Protein AF-X0ZZU9-F1 (afdb_monomer_lite)

Foldseek 3Di:
DDPPPPDPVVADDADDVPDDGPDALQVVLVVCPVPPLPSLLSLLVLVVVLLVLLVCVVVVNDPDDRGNNDDPCCSNVVDPDDCLQPDDPPDDDAPDPSLSSVQSSLVVQCVSCVVSVPVVSLVVSQDVLQVQLVVLVVVCVVVVHDSVSPRRPNVSHDD

Secondary structure (DSSP, 8-state):
-------GGGSPPP-STTSPPSS-HHHHHHHTTT-HHHHHHHHHHHHHHHHHHHHHHHTTS-S----SSS-HHHHTTSSPPPGGGT--TTSPPPSSHHHHHHHHHHHHHHHHHHHTT-HHHHHHHHHHHHHHHHHHHHHHHHTT--GGGS-S-GGG---

Sequence (159 aa):
MGQNHYLITSLPALGELGSDPPMTGAEFLGHLADSPGAAKPVETLLLADDLLQRDAVLAGEMDQASPAVLTAAQLADEEPLPGYLVDDERVQPRRVAGDAVWAAYFRRAAEVADSRRCRFLSDWVGFEVALRNALAEHRAKALELEAHEYLVEPELSAD

Structure (mmCIF, N/CA/C/O backbone):
data_AF-X0ZZU9-F1
#
_entry.id   AF-X0ZZU9-F1
#
loop_
_atom_site.group_PDB
_atom_site.id
_atom_site.type_symbol
_atom_site.label_atom_id
_atom_site.label_alt_id
_atom_site.label_comp_id
_atom_site.label_asym_id
_atom_site.label_entity_id
_atom_site.label_seq_id
_atom_site.pdbx_PDB_ins_code
_atom_site.Cartn_x
_atom_site.Cartn_y
_atom_site.Cartn_z
_atom_site.occupancy
_atom_site.B_iso_or_equiv
_atom_site.auth_seq_id
_atom_site.auth_comp_id
_atom_site.auth_asym_id
_atom_site.auth_atom_id
_atom_site.pdbx_PDB_model_num
ATOM 1 N N . MET A 1 1 ? 5.602 -19.933 -25.300 1.00 38.06 1 MET A N 1
ATOM 2 C CA . MET A 1 1 ? 6.361 -20.455 -24.145 1.00 38.06 1 MET A CA 1
ATOM 3 C C . MET A 1 1 ? 7.588 -19.575 -23.974 1.00 38.06 1 MET A C 1
ATOM 5 O O . MET A 1 1 ? 8.528 -19.735 -24.736 1.00 38.06 1 MET A O 1
ATOM 9 N N . GLY A 1 2 ? 7.538 -18.594 -23.072 1.00 41.06 2 GLY A N 1
ATOM 10 C CA . GLY A 1 2 ? 8.698 -17.788 -22.682 1.00 41.06 2 GLY A CA 1
ATOM 11 C C . GLY A 1 2 ? 9.049 -18.157 -21.248 1.00 41.06 2 GLY A C 1
ATOM 12 O O . GLY A 1 2 ? 8.207 -18.026 -20.364 1.00 41.06 2 GLY A O 1
ATOM 13 N N . GLN A 1 3 ? 10.224 -18.742 -21.048 1.00 46.41 3 GLN A N 1
ATOM 14 C CA . GLN A 1 3 ? 10.716 -19.146 -19.738 1.00 46.41 3 GLN A CA 1
ATOM 15 C C . GLN A 1 3 ? 11.287 -17.916 -19.023 1.00 46.41 3 GLN A C 1
ATOM 17 O O . GLN A 1 3 ? 12.452 -17.576 -19.214 1.00 46.41 3 GLN A O 1
ATOM 22 N N . ASN A 1 4 ? 10.473 -17.248 -18.207 1.00 48.22 4 ASN A N 1
ATOM 23 C CA . ASN A 1 4 ? 10.931 -16.145 -17.360 1.00 48.22 4 ASN A CA 1
ATOM 24 C C . ASN A 1 4 ? 11.646 -16.713 -16.128 1.00 48.22 4 ASN A C 1
ATOM 26 O O . ASN A 1 4 ? 11.095 -16.752 -15.030 1.00 48.22 4 ASN A O 1
ATOM 30 N N . HIS A 1 5 ? 12.867 -17.209 -16.320 1.00 47.19 5 HIS A N 1
ATOM 31 C CA . HIS A 1 5 ? 13.750 -17.582 -15.222 1.00 47.19 5 HIS A CA 1
ATOM 32 C C . HIS A 1 5 ? 14.482 -16.330 -14.722 1.00 47.19 5 HIS A C 1
ATOM 34 O O . HIS A 1 5 ? 15.645 -16.119 -15.059 1.00 47.19 5 HIS A O 1
ATOM 40 N N . TYR A 1 6 ? 13.826 -15.502 -13.903 1.00 52.97 6 TYR A N 1
ATOM 41 C CA . TYR A 1 6 ? 14.576 -14.623 -13.002 1.00 52.97 6 TYR A CA 1
ATOM 42 C C . TYR A 1 6 ? 15.142 -15.524 -11.912 1.00 52.97 6 TYR A C 1
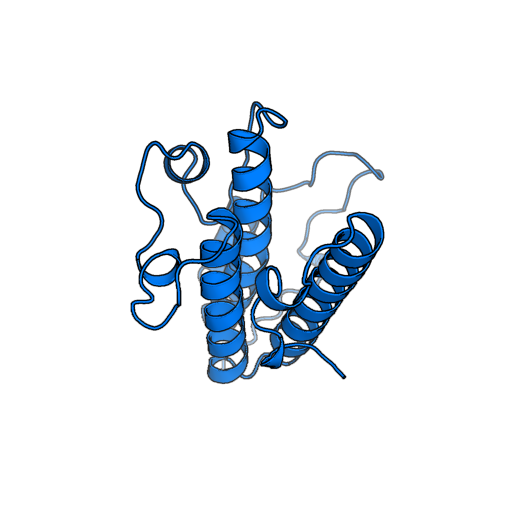ATOM 44 O O . TYR A 1 6 ? 14.490 -15.824 -10.912 1.00 52.97 6 TYR A O 1
ATOM 52 N N . LEU A 1 7 ? 16.325 -16.075 -12.168 1.00 53.25 7 LEU A N 1
ATOM 53 C CA . LEU A 1 7 ? 17.069 -16.772 -11.134 1.00 53.25 7 LEU A CA 1
ATOM 54 C C . LEU A 1 7 ? 17.326 -15.755 -10.020 1.00 53.25 7 LEU A C 1
ATOM 56 O O . LEU A 1 7 ? 17.783 -14.654 -10.291 1.00 53.25 7 LEU A O 1
ATOM 60 N N . ILE A 1 8 ? 17.096 -16.121 -8.761 1.00 52.12 8 ILE A N 1
ATOM 61 C CA . ILE A 1 8 ? 17.497 -15.304 -7.598 1.00 52.12 8 ILE A CA 1
ATOM 62 C C . ILE A 1 8 ? 18.969 -14.839 -7.699 1.00 52.12 8 ILE A C 1
ATOM 64 O O . ILE A 1 8 ? 19.338 -13.811 -7.148 1.00 52.12 8 ILE A O 1
ATOM 68 N N . THR A 1 9 ? 19.798 -15.548 -8.475 1.00 54.75 9 THR A N 1
ATOM 69 C CA . THR A 1 9 ? 21.195 -15.211 -8.776 1.00 54.75 9 THR A CA 1
ATOM 70 C C . THR A 1 9 ? 21.399 -14.047 -9.756 1.00 54.75 9 THR A C 1
ATOM 72 O O . THR A 1 9 ? 22.542 -13.656 -9.963 1.00 54.75 9 THR A O 1
ATOM 75 N N . SER A 1 10 ? 20.355 -13.524 -10.409 1.00 62.38 10 SER A N 1
ATOM 76 C CA . SER A 1 10 ? 20.436 -12.305 -11.232 1.00 62.38 10 SER A CA 1
ATOM 77 C C . SER A 1 10 ? 20.142 -11.030 -10.440 1.00 62.38 10 SER A C 1
ATOM 79 O O . SER A 1 10 ? 20.244 -9.939 -10.997 1.00 62.38 10 SER A O 1
ATOM 81 N N . LEU A 1 11 ? 19.770 -11.152 -9.162 1.00 69.56 11 LEU A N 1
ATOM 82 C CA . LEU A 1 11 ? 19.669 -10.006 -8.267 1.00 69.56 11 LEU A CA 1
ATOM 83 C C . LEU A 1 11 ? 21.065 -9.642 -7.745 1.00 69.56 11 LEU A C 1
ATOM 85 O O . LEU A 1 11 ? 21.867 -10.542 -7.474 1.00 69.56 11 LEU A O 1
ATOM 89 N N . PRO A 1 12 ? 21.381 -8.343 -7.612 1.00 74.44 12 PRO A N 1
ATOM 90 C CA . PRO A 1 12 ? 22.617 -7.925 -6.970 1.00 74.44 12 PRO A CA 1
ATOM 91 C C . PRO A 1 12 ? 22.677 -8.454 -5.536 1.00 74.44 12 PRO A C 1
ATOM 93 O O . PRO A 1 12 ? 21.651 -8.685 -4.892 1.00 74.44 12 PRO A O 1
ATOM 96 N N . ALA A 1 13 ? 23.897 -8.651 -5.039 1.00 78.50 13 ALA A N 1
ATOM 97 C CA . ALA A 1 13 ? 24.100 -9.060 -3.660 1.00 78.50 13 ALA A CA 1
ATOM 98 C C . ALA A 1 13 ? 23.468 -8.032 -2.713 1.00 78.50 13 ALA A C 1
ATOM 100 O O . ALA A 1 13 ? 23.671 -6.827 -2.874 1.00 78.50 13 ALA A O 1
ATOM 101 N N . LEU A 1 14 ? 22.716 -8.521 -1.727 1.00 76.00 14 LEU A N 1
ATOM 102 C CA . LEU A 1 14 ? 22.276 -7.691 -0.614 1.00 76.00 14 LEU A CA 1
ATOM 103 C C . LEU A 1 14 ? 23.524 -7.254 0.162 1.00 76.00 14 LEU A C 1
ATOM 105 O O . LEU A 1 14 ? 24.408 -8.075 0.421 1.00 76.00 14 LEU A O 1
ATOM 109 N N . GLY A 1 15 ? 23.610 -5.960 0.472 1.00 78.81 15 GLY A N 1
ATOM 110 C CA . GLY A 1 15 ? 24.668 -5.413 1.314 1.00 78.81 15 GLY A CA 1
ATOM 111 C C . GLY A 1 15 ? 24.549 -5.885 2.766 1.00 78.81 15 GLY A C 1
ATOM 112 O O . GLY A 1 15 ? 23.896 -6.881 3.084 1.00 78.81 15 GLY A O 1
ATOM 113 N N . GLU A 1 16 ? 25.185 -5.160 3.680 1.00 86.62 16 GLU A N 1
ATOM 114 C CA . GLU A 1 16 ? 25.039 -5.420 5.113 1.00 86.62 16 GLU A CA 1
ATOM 115 C C . GLU A 1 16 ? 23.632 -5.045 5.609 1.00 86.62 16 GLU A C 1
ATOM 117 O O . GLU A 1 16 ? 22.928 -4.233 5.003 1.00 86.62 16 GLU A O 1
ATOM 122 N N . LEU A 1 17 ? 23.203 -5.630 6.729 1.00 81.25 17 LEU A N 1
ATOM 123 C CA . LEU A 1 17 ? 21.923 -5.279 7.341 1.00 81.25 17 LEU A CA 1
ATOM 124 C C . LEU A 1 17 ? 21.899 -3.778 7.678 1.00 81.25 17 LEU A C 1
ATOM 126 O O . LEU A 1 17 ? 22.772 -3.293 8.393 1.00 81.25 17 LEU A O 1
ATOM 130 N N . GLY A 1 18 ? 20.888 -3.063 7.183 1.00 81.19 18 GLY A N 1
ATOM 131 C CA . GLY A 1 18 ? 20.752 -1.615 7.367 1.00 81.19 18 GLY A CA 1
ATOM 132 C C . GLY A 1 18 ? 21.497 -0.763 6.336 1.00 81.19 18 GLY A C 1
ATOM 133 O O . GLY A 1 18 ? 21.441 0.458 6.434 1.00 81.19 18 GLY A O 1
ATOM 134 N N . SER A 1 19 ? 22.177 -1.375 5.361 1.00 84.62 19 SER A N 1
ATOM 135 C CA . SER A 1 19 ? 22.656 -0.655 4.176 1.00 84.62 19 SER A CA 1
ATOM 136 C C . SER A 1 19 ? 21.521 -0.385 3.189 1.00 84.62 19 SER A C 1
ATOM 138 O O . SER A 1 19 ? 20.509 -1.093 3.188 1.00 84.62 19 SER A O 1
ATOM 140 N N . ASP A 1 20 ? 21.708 0.630 2.345 1.00 82.62 20 ASP A N 1
ATOM 141 C CA . ASP A 1 20 ? 20.762 0.932 1.276 1.00 82.62 20 ASP A CA 1
ATOM 142 C C . ASP A 1 20 ? 20.610 -0.273 0.337 1.00 82.62 20 ASP A C 1
ATOM 144 O O . ASP A 1 20 ? 21.597 -0.958 0.026 1.00 82.62 20 ASP A O 1
ATOM 148 N N . PRO A 1 21 ? 19.385 -0.551 -0.141 1.00 83.94 21 PRO A N 1
ATOM 149 C CA . PRO A 1 21 ? 19.186 -1.608 -1.109 1.00 83.94 21 PRO A CA 1
ATOM 150 C C . PRO A 1 21 ? 19.999 -1.307 -2.380 1.00 83.94 21 PRO A C 1
ATOM 152 O O . PRO A 1 21 ? 20.088 -0.157 -2.813 1.00 83.94 21 PRO A O 1
ATOM 155 N N . PRO A 1 22 ? 20.574 -2.336 -3.027 1.00 86.06 22 PRO A N 1
ATOM 156 C CA . PRO A 1 22 ? 21.433 -2.161 -4.202 1.00 86.06 22 PRO A CA 1
ATOM 157 C C . PRO A 1 22 ? 20.695 -1.623 -5.440 1.00 86.06 22 PRO A C 1
ATOM 159 O O . PRO A 1 22 ? 21.335 -1.307 -6.440 1.00 86.06 22 PRO A O 1
ATOM 162 N N . MET A 1 23 ? 19.362 -1.577 -5.396 1.00 88.69 23 MET A N 1
ATOM 163 C CA . MET A 1 23 ? 18.502 -0.933 -6.382 1.00 88.69 23 MET A CA 1
ATOM 164 C C . MET A 1 23 ? 17.238 -0.409 -5.701 1.00 88.69 23 MET A C 1
ATOM 166 O O . MET A 1 23 ? 16.779 -0.967 -4.702 1.00 88.69 23 MET A O 1
ATOM 170 N N . THR A 1 24 ? 16.657 0.631 -6.278 1.00 90.62 24 THR A N 1
ATOM 171 C CA . THR A 1 24 ? 15.354 1.177 -5.891 1.00 90.62 24 THR A CA 1
ATOM 172 C C . THR A 1 24 ? 14.205 0.271 -6.347 1.00 90.62 24 THR A C 1
ATOM 174 O O . THR A 1 24 ? 14.352 -0.553 -7.256 1.00 90.62 24 THR A O 1
ATOM 177 N N . GLY A 1 25 ? 13.019 0.451 -5.758 1.00 91.06 25 GLY A N 1
ATOM 178 C CA . GLY A 1 25 ? 11.812 -0.255 -6.202 1.00 91.06 25 GLY A CA 1
ATOM 179 C C . GLY A 1 25 ? 11.444 0.056 -7.660 1.00 91.06 25 GLY A C 1
ATOM 180 O O . GLY A 1 25 ? 11.060 -0.848 -8.404 1.00 91.06 25 GLY A O 1
ATOM 181 N N . ALA A 1 26 ? 11.643 1.303 -8.104 1.00 92.06 26 ALA A N 1
ATOM 182 C CA . ALA A 1 26 ? 11.420 1.713 -9.491 1.00 92.06 26 ALA A CA 1
ATOM 183 C C . ALA A 1 26 ? 12.374 1.004 -10.474 1.00 92.06 26 ALA A C 1
ATOM 185 O O . ALA A 1 26 ? 11.941 0.507 -11.516 1.00 92.06 26 ALA A O 1
ATOM 186 N N . GLU A 1 27 ? 13.663 0.896 -10.134 1.00 91.00 27 GLU A N 1
ATOM 187 C CA . GLU A 1 27 ? 14.639 0.141 -10.936 1.00 91.00 27 GLU A CA 1
ATOM 188 C C . GLU A 1 27 ? 14.285 -1.349 -10.995 1.00 91.00 27 GLU A C 1
ATOM 190 O O . GLU A 1 27 ? 14.335 -1.959 -12.068 1.00 91.00 27 GLU A O 1
ATOM 195 N N . PHE A 1 28 ? 13.849 -1.924 -9.870 1.00 89.62 28 PHE A N 1
ATOM 196 C CA . PHE A 1 28 ? 13.396 -3.311 -9.823 1.00 89.62 28 PHE A CA 1
ATOM 197 C C . PHE A 1 28 ? 12.182 -3.556 -10.731 1.00 89.62 28 PHE A C 1
ATOM 199 O O . PHE A 1 28 ? 12.162 -4.535 -11.481 1.00 89.62 28 PHE A O 1
ATOM 206 N N . LEU A 1 29 ? 11.197 -2.652 -10.740 1.00 90.25 29 LEU A N 1
ATOM 207 C CA . LEU A 1 29 ? 10.068 -2.720 -11.676 1.00 90.25 29 LEU A CA 1
ATOM 208 C C . LEU A 1 29 ? 10.520 -2.607 -13.133 1.00 90.25 29 LEU A C 1
ATOM 210 O O . LEU A 1 29 ? 10.007 -3.334 -13.987 1.00 90.25 29 LEU A O 1
ATOM 214 N N . GLY A 1 30 ? 11.515 -1.763 -13.416 1.00 89.19 30 GLY A N 1
ATOM 215 C CA . GLY A 1 30 ? 12.125 -1.650 -14.741 1.00 89.19 30 GLY A CA 1
ATOM 216 C C . GLY A 1 30 ? 12.658 -2.987 -15.266 1.00 89.19 30 GLY A C 1
ATOM 217 O O . GLY A 1 30 ? 12.488 -3.303 -16.444 1.00 89.19 30 GLY A O 1
ATOM 218 N N . HIS A 1 31 ? 13.214 -3.833 -14.395 1.00 87.50 31 HIS A N 1
ATOM 219 C CA . HIS A 1 31 ? 13.684 -5.170 -14.776 1.00 87.50 31 HIS A CA 1
ATOM 220 C C . HIS A 1 31 ? 12.553 -6.142 -15.140 1.00 87.50 31 HIS A C 1
ATOM 222 O O . HIS A 1 31 ? 12.812 -7.158 -15.789 1.00 87.50 31 HIS A O 1
ATOM 228 N N . LEU A 1 32 ? 11.309 -5.853 -14.747 1.00 87.31 32 LEU A N 1
ATOM 229 C CA . LEU A 1 32 ? 10.128 -6.675 -15.022 1.00 87.31 32 LEU A CA 1
ATOM 230 C C . LEU A 1 32 ? 9.347 -6.219 -16.262 1.00 87.31 32 LEU A C 1
ATOM 232 O O . LEU A 1 32 ? 8.307 -6.812 -16.558 1.00 87.31 32 LEU A O 1
ATOM 236 N N . ALA A 1 33 ? 9.838 -5.216 -17.001 1.00 82.69 33 ALA A N 1
ATOM 237 C CA . ALA A 1 33 ? 9.152 -4.634 -18.158 1.00 82.69 33 ALA A CA 1
ATOM 238 C C . ALA A 1 33 ? 8.714 -5.685 -19.199 1.00 82.69 33 ALA A C 1
ATOM 240 O O . ALA A 1 33 ? 7.584 -5.647 -19.686 1.00 82.69 33 ALA A O 1
ATOM 241 N N . ASP A 1 34 ? 9.559 -6.686 -19.462 1.00 83.31 34 ASP A N 1
ATOM 242 C CA . ASP A 1 34 ? 9.280 -7.762 -20.426 1.00 83.31 34 ASP A CA 1
ATOM 243 C C . ASP A 1 34 ? 8.467 -8.931 -19.831 1.00 83.31 34 ASP A C 1
ATOM 245 O O . ASP A 1 34 ? 8.182 -9.929 -20.499 1.00 83.31 34 ASP A O 1
ATOM 249 N N . SER A 1 35 ? 8.065 -8.825 -18.562 1.00 84.19 35 SER A N 1
ATOM 250 C CA . SER A 1 35 ? 7.383 -9.871 -17.797 1.00 84.19 35 SER A CA 1
ATOM 251 C C . SER A 1 35 ? 6.072 -9.373 -17.179 1.00 84.19 35 SER A C 1
ATOM 253 O O . SER A 1 35 ? 5.917 -9.376 -15.955 1.00 84.19 35 SER A O 1
ATOM 255 N N . PRO A 1 36 ? 5.055 -9.040 -17.998 1.00 74.88 36 PRO A N 1
ATOM 256 C CA . PRO A 1 36 ? 3.808 -8.428 -17.527 1.00 74.88 36 PRO A CA 1
ATOM 257 C C . PRO A 1 36 ? 3.005 -9.309 -16.554 1.00 74.88 36 PRO A C 1
ATOM 259 O O . PRO A 1 36 ? 2.172 -8.806 -15.801 1.00 74.88 36 PRO A O 1
ATOM 262 N N . GLY A 1 37 ? 3.233 -10.629 -16.560 1.00 80.25 37 GLY A N 1
ATOM 263 C CA . GLY A 1 37 ? 2.636 -11.549 -15.588 1.00 80.25 37 GLY A CA 1
ATOM 264 C C . GLY A 1 37 ? 3.207 -11.402 -14.174 1.00 80.25 37 GLY A C 1
ATOM 265 O O . GLY A 1 37 ? 2.460 -11.548 -13.212 1.00 80.25 37 GLY A O 1
ATOM 266 N N . ALA A 1 38 ? 4.500 -11.086 -14.055 1.00 83.06 38 ALA A N 1
ATOM 267 C CA . ALA A 1 38 ? 5.190 -10.888 -12.779 1.00 83.06 38 ALA A CA 1
ATOM 268 C C . ALA A 1 38 ? 5.166 -9.420 -12.329 1.00 83.06 38 ALA A C 1
ATOM 270 O O . ALA A 1 38 ? 5.074 -9.153 -11.135 1.00 83.06 38 ALA A O 1
ATOM 271 N N . ALA A 1 39 ? 5.187 -8.478 -13.278 1.00 89.62 39 ALA A N 1
ATOM 272 C CA . ALA A 1 39 ? 5.207 -7.049 -12.991 1.00 89.62 39 ALA A CA 1
ATOM 273 C C . ALA A 1 39 ? 4.009 -6.608 -12.142 1.00 89.62 39 ALA A C 1
ATOM 275 O O . ALA A 1 39 ? 4.193 -5.887 -11.171 1.00 89.62 39 ALA A O 1
ATOM 276 N N . LYS A 1 40 ? 2.788 -7.075 -12.453 1.00 92.31 40 LYS A N 1
ATOM 277 C CA . LYS A 1 40 ? 1.592 -6.551 -11.776 1.00 92.31 40 LYS A CA 1
ATOM 278 C C . LYS A 1 40 ? 1.505 -6.915 -10.286 1.00 92.31 40 LYS A C 1
ATOM 280 O O . LYS A 1 40 ? 1.259 -6.006 -9.502 1.00 92.31 40 LYS A O 1
ATOM 285 N N . PRO A 1 41 ? 1.727 -8.176 -9.864 1.00 93.75 41 PRO A N 1
ATOM 286 C CA . PRO A 1 41 ? 1.808 -8.491 -8.438 1.00 93.75 41 PRO A CA 1
ATOM 287 C C . PRO A 1 41 ? 2.917 -7.726 -7.703 1.00 93.75 41 PRO A C 1
ATOM 289 O O . PRO A 1 41 ? 2.699 -7.282 -6.582 1.00 93.75 41 PRO A O 1
ATOM 292 N N . VAL A 1 42 ? 4.083 -7.538 -8.333 1.00 93.81 42 VAL A N 1
ATOM 293 C CA . VAL A 1 42 ? 5.203 -6.793 -7.731 1.00 93.81 42 VAL A CA 1
ATOM 294 C C . VAL A 1 42 ? 4.876 -5.307 -7.587 1.00 93.81 42 VAL A C 1
ATOM 296 O O . VAL A 1 42 ? 5.091 -4.744 -6.522 1.00 93.81 42 VAL A O 1
ATOM 299 N N . GLU A 1 43 ? 4.305 -4.685 -8.617 1.00 95.31 43 GLU A N 1
ATOM 300 C CA . GLU A 1 43 ? 3.816 -3.302 -8.570 1.00 95.31 43 GLU A CA 1
ATOM 301 C C . GLU A 1 43 ? 2.789 -3.127 -7.443 1.00 95.31 43 GLU A C 1
ATOM 303 O O . GLU A 1 43 ? 2.844 -2.156 -6.701 1.00 95.31 43 GLU A O 1
ATOM 308 N N . THR A 1 44 ? 1.885 -4.093 -7.252 1.00 96.25 44 THR A N 1
ATOM 309 C CA . THR A 1 44 ? 0.918 -4.062 -6.147 1.00 96.25 44 THR A CA 1
ATOM 310 C C . THR A 1 44 ? 1.585 -4.134 -4.773 1.00 96.25 44 THR A C 1
ATOM 312 O O . THR A 1 44 ? 1.154 -3.417 -3.874 1.00 96.25 44 THR A O 1
ATOM 315 N N . LEU A 1 45 ? 2.628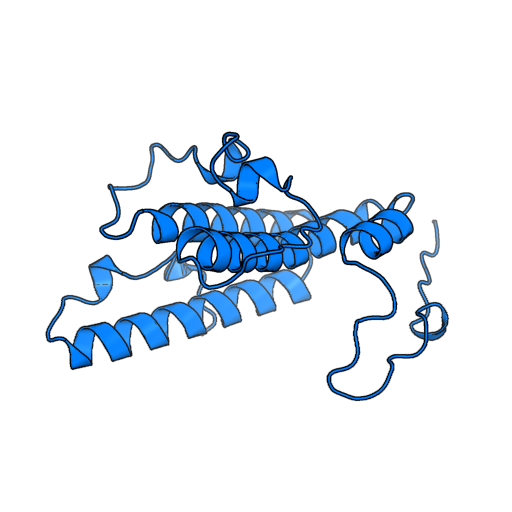 -4.949 -4.601 1.00 96.06 45 LEU A N 1
ATOM 316 C CA . LEU A 1 45 ? 3.386 -5.001 -3.344 1.00 96.06 45 LEU A CA 1
ATOM 317 C C . LEU A 1 45 ? 4.118 -3.682 -3.080 1.00 96.06 45 LEU A C 1
ATOM 319 O O . LEU A 1 45 ? 4.022 -3.136 -1.989 1.00 96.06 45 LEU A O 1
ATOM 323 N N . LEU A 1 46 ? 4.805 -3.147 -4.089 1.00 96.06 46 LEU A N 1
ATOM 324 C CA . LEU A 1 46 ? 5.549 -1.893 -3.956 1.00 96.06 46 LEU A CA 1
ATOM 325 C C . LEU A 1 46 ? 4.630 -0.686 -3.743 1.00 96.06 46 LEU A C 1
ATOM 327 O O . LEU A 1 46 ? 4.996 0.241 -3.035 1.00 96.06 46 LEU A O 1
ATOM 331 N N . LEU A 1 47 ? 3.404 -0.721 -4.267 1.00 97.44 47 LEU A N 1
ATOM 332 C CA . LEU A 1 47 ? 2.414 0.316 -3.989 1.00 97.44 47 LEU A CA 1
ATOM 333 C C . LEU A 1 47 ? 2.029 0.386 -2.498 1.00 97.44 47 LEU A C 1
ATOM 335 O O . LEU A 1 47 ? 1.709 1.470 -2.024 1.00 97.44 47 LEU A O 1
ATOM 339 N N . ALA A 1 48 ? 2.067 -0.718 -1.739 1.00 96.50 48 ALA A N 1
ATOM 340 C CA . ALA A 1 48 ? 1.864 -0.641 -0.285 1.00 96.50 48 ALA A CA 1
ATOM 341 C C . ALA A 1 48 ? 2.991 0.131 0.408 1.00 96.50 48 ALA A C 1
ATOM 343 O O . ALA A 1 48 ? 2.718 0.916 1.314 1.00 96.50 48 ALA A O 1
ATOM 344 N N . ASP A 1 49 ? 4.235 -0.073 -0.026 1.00 95.81 49 ASP A N 1
ATOM 345 C CA . ASP A 1 49 ? 5.378 0.680 0.489 1.00 95.81 49 ASP A CA 1
ATOM 346 C C . ASP A 1 49 ? 5.242 2.173 0.158 1.00 95.81 49 ASP A C 1
ATOM 348 O O . ASP A 1 49 ? 5.354 3.008 1.049 1.00 95.81 49 ASP A O 1
ATOM 352 N N . ASP A 1 50 ? 4.855 2.518 -1.073 1.00 97.12 50 ASP A N 1
ATOM 353 C CA . ASP A 1 50 ? 4.580 3.908 -1.454 1.00 97.12 50 ASP A CA 1
ATOM 354 C C . ASP A 1 50 ? 3.480 4.558 -0.596 1.00 97.12 50 ASP A C 1
ATOM 356 O O . ASP A 1 50 ? 3.586 5.732 -0.238 1.00 97.12 50 ASP A O 1
ATOM 360 N N . LEU A 1 51 ? 2.419 3.817 -0.248 1.00 95.94 51 LEU A N 1
ATOM 361 C CA . LEU A 1 51 ? 1.357 4.311 0.636 1.00 95.94 51 LEU A CA 1
ATOM 362 C C . LEU A 1 51 ? 1.840 4.491 2.080 1.00 95.94 51 LEU A C 1
ATOM 364 O O . LEU A 1 51 ? 1.434 5.446 2.741 1.00 95.94 51 LEU A O 1
ATOM 368 N N . LEU A 1 52 ? 2.735 3.626 2.560 1.00 95.06 52 LEU A N 1
ATOM 369 C CA . LEU A 1 52 ? 3.376 3.795 3.863 1.00 95.06 52 LEU A CA 1
ATOM 370 C C . LEU A 1 52 ? 4.298 5.024 3.873 1.00 95.06 52 LEU A C 1
ATOM 372 O O . LEU A 1 52 ? 4.252 5.820 4.811 1.00 95.06 52 LEU A O 1
ATOM 376 N N . GLN A 1 53 ? 5.092 5.212 2.816 1.00 95.56 53 GLN A N 1
ATOM 377 C CA . GLN A 1 53 ? 5.921 6.404 2.631 1.00 95.56 53 GLN A CA 1
ATOM 378 C C . GLN A 1 53 ? 5.055 7.669 2.566 1.00 95.56 53 GLN A C 1
ATOM 380 O O . GLN A 1 53 ? 5.392 8.668 3.197 1.00 95.56 53 GLN A O 1
ATOM 385 N N . ARG A 1 54 ? 3.908 7.625 1.874 1.00 95.06 54 ARG A N 1
ATOM 386 C CA . ARG A 1 54 ? 2.930 8.723 1.851 1.00 95.06 54 ARG A CA 1
ATOM 387 C C . ARG A 1 54 ? 2.451 9.083 3.255 1.00 95.06 54 ARG A C 1
ATOM 389 O O . ARG A 1 54 ? 2.483 10.255 3.617 1.00 95.06 54 ARG A O 1
ATOM 396 N N . ASP A 1 55 ? 2.019 8.100 4.043 1.00 94.44 55 ASP A N 1
ATOM 397 C CA . ASP A 1 55 ? 1.561 8.343 5.416 1.00 94.44 55 ASP A CA 1
ATOM 398 C C . ASP A 1 55 ? 2.674 8.987 6.268 1.00 94.44 55 ASP A C 1
ATOM 400 O O . ASP A 1 55 ? 2.408 9.935 7.008 1.00 94.44 55 ASP A O 1
ATOM 404 N N . ALA A 1 56 ? 3.929 8.548 6.104 1.00 94.62 56 ALA A N 1
ATOM 405 C CA . ALA A 1 56 ? 5.084 9.122 6.797 1.00 94.62 56 ALA A CA 1
ATOM 406 C C . ALA A 1 56 ? 5.404 10.562 6.350 1.00 94.62 56 ALA A C 1
ATOM 408 O O . ALA A 1 56 ? 5.665 11.423 7.192 1.00 94.62 56 ALA A O 1
ATOM 409 N N . VAL A 1 57 ? 5.347 10.853 5.046 1.00 94.88 57 VAL A N 1
ATOM 410 C CA . VAL A 1 57 ? 5.538 12.210 4.500 1.00 94.88 57 VAL A CA 1
ATOM 411 C C . VAL A 1 57 ? 4.465 13.157 5.035 1.00 94.88 57 VAL A C 1
ATOM 413 O O . VAL A 1 57 ? 4.783 14.240 5.524 1.00 94.88 57 VAL A O 1
ATOM 416 N N . LEU A 1 58 ? 3.196 12.742 5.021 1.00 92.62 58 LEU A N 1
ATOM 417 C CA . LEU A 1 58 ? 2.084 13.567 5.506 1.00 92.62 58 LEU A CA 1
ATOM 418 C C . LEU A 1 58 ? 2.103 13.777 7.020 1.00 92.62 58 LEU A C 1
ATOM 420 O O . LEU A 1 58 ? 1.651 14.817 7.502 1.00 92.62 58 LEU A O 1
ATOM 424 N N . ALA A 1 59 ? 2.643 12.819 7.770 1.00 93.12 59 ALA A N 1
ATOM 425 C CA . ALA A 1 59 ? 2.890 12.969 9.198 1.00 93.12 59 ALA A CA 1
ATOM 426 C C . ALA A 1 59 ? 4.126 13.839 9.511 1.00 93.12 59 ALA A C 1
ATOM 428 O O . ALA A 1 59 ? 4.338 14.194 10.671 1.00 93.12 59 ALA A O 1
ATOM 429 N N . GLY A 1 60 ? 4.934 14.199 8.505 1.00 94.44 60 GLY A N 1
ATOM 430 C CA . GLY A 1 60 ? 6.208 14.900 8.686 1.00 94.44 60 GLY A CA 1
ATOM 431 C C . GLY A 1 60 ? 7.301 14.027 9.314 1.00 94.44 60 GLY A C 1
ATOM 432 O O . GLY A 1 60 ? 8.259 14.550 9.877 1.00 94.44 60 GLY A O 1
ATOM 433 N N . GLU A 1 61 ? 7.149 12.702 9.253 1.00 94.50 61 GLU A N 1
ATOM 434 C CA . GLU A 1 61 ? 8.118 11.716 9.748 1.00 94.50 61 GLU A CA 1
ATOM 435 C C . GLU A 1 61 ? 9.184 11.367 8.696 1.00 94.50 61 GLU A C 1
ATOM 437 O O . GLU A 1 61 ? 10.204 10.757 9.023 1.00 94.50 61 GLU A O 1
ATOM 442 N N . MET A 1 62 ? 8.963 11.757 7.437 1.00 92.25 62 MET A N 1
ATOM 443 C CA . MET A 1 62 ? 9.853 11.481 6.313 1.00 92.25 62 MET A CA 1
ATOM 444 C C . MET A 1 62 ? 9.992 12.707 5.406 1.00 92.25 62 MET A C 1
ATOM 446 O O . MET A 1 62 ? 9.017 13.161 4.816 1.00 92.25 62 MET A O 1
ATOM 450 N N . ASP A 1 63 ? 11.222 13.203 5.255 1.00 86.38 63 ASP A N 1
ATOM 451 C CA . ASP A 1 63 ? 11.527 14.353 4.389 1.00 86.38 63 ASP A CA 1
ATOM 452 C C . ASP A 1 63 ? 11.752 13.953 2.922 1.00 86.38 63 ASP A C 1
ATOM 454 O O . ASP A 1 63 ? 11.510 14.739 2.005 1.00 86.38 63 ASP A O 1
ATOM 458 N N . GLN A 1 64 ? 12.272 12.744 2.688 1.00 85.62 64 GLN A N 1
ATOM 459 C CA . GLN A 1 64 ? 12.623 12.250 1.357 1.00 85.62 64 GLN A CA 1
ATOM 460 C C . GLN A 1 64 ? 12.073 10.842 1.151 1.00 85.62 64 GLN A C 1
ATOM 462 O O . GLN A 1 64 ? 12.592 9.879 1.710 1.00 85.62 64 GLN A O 1
ATOM 467 N N . ALA A 1 65 ? 11.036 10.745 0.323 1.00 89.31 65 ALA A N 1
ATOM 468 C CA . ALA A 1 65 ? 10.490 9.480 -0.144 1.00 89.31 65 ALA A CA 1
ATOM 469 C C . ALA A 1 65 ? 11.161 9.028 -1.450 1.00 89.31 65 ALA A C 1
ATOM 471 O O . ALA A 1 65 ? 11.610 9.844 -2.259 1.00 89.31 65 ALA A O 1
ATOM 472 N N . SER A 1 66 ? 11.182 7.719 -1.670 1.00 91.44 66 SER A N 1
ATOM 473 C CA . SER A 1 66 ? 11.671 7.063 -2.882 1.00 91.44 66 SER A CA 1
ATOM 474 C C . SER A 1 66 ? 10.594 6.091 -3.382 1.00 91.44 66 SER A C 1
ATOM 476 O O . SER A 1 66 ? 10.712 4.878 -3.178 1.00 91.44 66 SER A O 1
ATOM 478 N N . PRO A 1 67 ? 9.492 6.610 -3.961 1.00 94.62 67 PRO A N 1
ATOM 479 C CA . PRO A 1 67 ? 8.383 5.773 -4.392 1.00 94.62 67 PRO A CA 1
ATOM 480 C C . PRO A 1 67 ? 8.744 4.958 -5.636 1.00 94.62 67 PRO A C 1
ATOM 482 O O . PRO A 1 67 ? 9.536 5.378 -6.485 1.00 94.62 67 PRO A O 1
ATOM 485 N N . ALA A 1 68 ? 8.135 3.784 -5.758 1.00 95.62 68 ALA A N 1
ATOM 486 C CA . ALA A 1 68 ? 8.329 2.876 -6.880 1.00 95.62 68 ALA A CA 1
ATOM 487 C C . ALA A 1 68 ? 7.234 2.987 -7.954 1.00 95.62 68 ALA A C 1
ATOM 489 O O . ALA A 1 68 ? 7.510 2.766 -9.134 1.00 95.62 68 ALA A O 1
ATOM 490 N N . VAL A 1 69 ? 5.997 3.288 -7.552 1.00 96.06 69 VAL A N 1
ATOM 491 C CA . VAL A 1 69 ? 4.783 3.271 -8.386 1.00 96.06 69 VAL A CA 1
ATOM 492 C C . VAL A 1 69 ? 4.139 4.656 -8.466 1.00 96.06 69 VAL A C 1
ATOM 494 O O . VAL A 1 69 ? 3.775 5.101 -9.554 1.00 96.06 69 VAL A O 1
ATOM 497 N N . LEU A 1 70 ? 3.977 5.327 -7.328 1.00 96.31 70 LEU A N 1
ATOM 498 C CA . LEU A 1 70 ? 3.430 6.676 -7.229 1.00 96.31 70 LEU A CA 1
ATOM 499 C C . LEU A 1 70 ? 4.496 7.735 -7.536 1.00 96.31 70 LEU A C 1
ATOM 501 O O . LEU A 1 70 ? 5.700 7.490 -7.470 1.00 96.31 70 LEU A O 1
ATOM 505 N N . THR A 1 71 ? 4.054 8.948 -7.860 1.00 95.19 71 THR A N 1
ATOM 506 C CA . THR A 1 71 ? 4.961 10.096 -7.987 1.00 95.19 71 THR A CA 1
ATOM 507 C C . THR A 1 71 ? 5.248 10.718 -6.619 1.00 95.19 71 THR A C 1
ATOM 509 O O . THR A 1 71 ? 4.432 10.646 -5.701 1.00 95.19 71 THR A O 1
ATOM 512 N N . ALA A 1 72 ? 6.387 11.405 -6.482 1.00 93.25 72 ALA A N 1
ATOM 513 C CA . ALA A 1 72 ? 6.684 12.178 -5.273 1.00 93.25 72 ALA A CA 1
ATOM 514 C C . ALA A 1 72 ? 5.595 13.231 -4.970 1.00 93.25 72 ALA A C 1
ATOM 516 O O . ALA A 1 72 ? 5.240 13.426 -3.812 1.00 93.25 72 ALA A O 1
ATOM 517 N N . ALA A 1 73 ? 5.011 13.845 -6.007 1.00 93.94 73 ALA A N 1
ATOM 518 C CA . ALA A 1 73 ? 3.906 14.794 -5.865 1.00 93.94 73 ALA A CA 1
ATOM 519 C C . ALA A 1 73 ? 2.626 14.128 -5.320 1.00 93.94 73 ALA A C 1
ATOM 521 O O . ALA A 1 73 ? 1.937 14.705 -4.484 1.00 93.94 73 ALA A O 1
ATOM 522 N N . GLN A 1 74 ? 2.327 12.889 -5.726 1.00 95.19 74 GLN A N 1
ATOM 523 C CA . GLN A 1 74 ? 1.206 12.112 -5.178 1.00 95.19 74 GLN A CA 1
ATOM 524 C C . GLN A 1 74 ? 1.422 11.711 -3.710 1.00 95.19 74 GLN A C 1
ATOM 526 O O . GLN A 1 74 ? 0.470 11.688 -2.927 1.00 95.19 74 GLN A O 1
ATOM 531 N N . LEU A 1 75 ? 2.666 11.415 -3.318 1.00 93.69 75 LEU A N 1
ATOM 532 C CA . LEU A 1 75 ? 3.026 11.167 -1.916 1.00 93.69 75 LEU A CA 1
ATOM 533 C C . LEU A 1 75 ? 2.884 12.433 -1.059 1.00 93.69 75 LEU A C 1
ATOM 535 O O . LEU A 1 75 ? 2.419 12.357 0.072 1.00 93.69 75 LEU A O 1
ATOM 539 N N . ALA A 1 76 ? 3.244 13.595 -1.601 1.00 91.94 76 ALA A N 1
ATOM 540 C CA . ALA A 1 76 ? 3.146 14.880 -0.909 1.00 91.94 76 ALA A CA 1
ATOM 541 C C . ALA A 1 76 ? 1.726 15.490 -0.905 1.00 91.94 76 ALA A C 1
ATOM 543 O O . ALA A 1 76 ? 1.539 16.589 -0.390 1.00 91.94 76 ALA A O 1
ATOM 544 N N . ASP A 1 77 ? 0.730 14.793 -1.469 1.00 91.56 7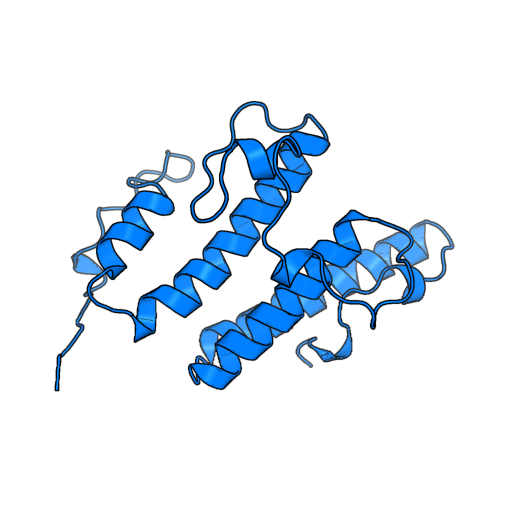7 ASP A N 1
ATOM 545 C CA . ASP A 1 77 ? -0.647 15.285 -1.666 1.00 91.56 77 ASP A CA 1
ATOM 546 C C . ASP A 1 77 ? -0.738 16.554 -2.543 1.00 91.56 77 ASP A C 1
ATOM 548 O O . ASP A 1 77 ? -1.704 17.313 -2.489 1.00 91.56 77 ASP A O 1
ATOM 552 N N . GLU A 1 78 ? 0.274 16.778 -3.387 1.00 93.06 78 GLU A N 1
ATOM 553 C CA . GLU A 1 78 ? 0.330 17.863 -4.376 1.00 93.06 78 GLU A CA 1
ATOM 554 C C . GLU A 1 78 ? -0.392 17.483 -5.681 1.00 93.06 78 GLU A C 1
ATOM 556 O O . GLU A 1 78 ? -0.877 18.350 -6.412 1.00 93.06 78 GLU A O 1
ATOM 561 N N . GLU A 1 79 ? -0.491 16.180 -5.962 1.00 94.19 79 GLU A N 1
ATOM 562 C CA . GLU A 1 79 ? -1.246 15.603 -7.075 1.00 94.19 79 GLU A CA 1
ATOM 563 C C . GLU A 1 79 ? -2.245 14.550 -6.578 1.00 94.19 79 GLU A C 1
ATOM 565 O O . GLU A 1 79 ? -1.962 13.824 -5.621 1.00 94.19 79 GLU A O 1
ATOM 570 N N . PRO A 1 80 ? -3.409 14.405 -7.241 1.00 92.44 80 PRO A N 1
ATOM 571 C CA . PRO A 1 80 ? -4.385 13.404 -6.849 1.00 92.44 80 PRO A CA 1
ATOM 572 C C . PRO A 1 80 ? -3.830 11.988 -7.028 1.00 92.44 80 PRO A C 1
ATOM 574 O O . PRO A 1 80 ? -3.170 11.658 -8.023 1.00 92.44 80 PRO A O 1
ATOM 577 N N . LEU A 1 81 ? -4.173 11.123 -6.074 1.00 93.56 81 LEU A N 1
ATOM 578 C CA . LEU A 1 81 ? -3.928 9.692 -6.188 1.00 93.56 81 LEU A CA 1
ATOM 579 C C . LEU A 1 81 ? -4.672 9.104 -7.403 1.00 93.56 81 LEU A C 1
ATOM 581 O O . LEU A 1 81 ? -5.712 9.627 -7.818 1.00 93.56 81 LEU A O 1
ATOM 585 N N . PRO A 1 82 ? -4.175 7.990 -7.972 1.00 93.00 82 PRO A N 1
ATOM 586 C CA . PRO A 1 82 ? -4.890 7.250 -9.002 1.00 93.00 82 PRO A CA 1
ATOM 587 C C . PRO A 1 82 ? -6.334 6.934 -8.593 1.00 93.00 82 PRO A C 1
ATOM 589 O O . PRO A 1 82 ? -6.574 6.505 -7.467 1.00 93.00 82 PRO A O 1
ATOM 592 N N . GLY A 1 83 ? -7.281 7.070 -9.529 1.00 89.81 83 GLY A N 1
ATOM 593 C CA . GLY A 1 83 ? -8.721 6.931 -9.258 1.00 89.81 83 GLY A CA 1
ATOM 594 C C . GLY A 1 83 ? -9.096 5.659 -8.491 1.00 89.81 83 GLY A C 1
ATOM 595 O O . GLY A 1 83 ? -9.858 5.715 -7.544 1.00 89.81 83 GLY A O 1
ATOM 596 N N . TYR A 1 84 ? -8.471 4.518 -8.785 1.00 88.31 84 TYR A N 1
ATOM 597 C CA . TYR A 1 84 ? -8.749 3.256 -8.081 1.00 88.31 84 TYR A CA 1
ATOM 598 C C . TYR A 1 84 ? -8.348 3.232 -6.589 1.00 88.31 84 TYR A C 1
ATOM 600 O O . TYR A 1 84 ? -8.665 2.262 -5.907 1.00 88.31 84 TYR A O 1
ATOM 608 N N . LEU A 1 85 ? -7.629 4.245 -6.088 1.00 89.81 85 LEU A N 1
ATOM 609 C CA . LEU A 1 85 ? -7.298 4.425 -4.667 1.00 89.81 85 LEU A CA 1
ATOM 610 C C . LEU A 1 85 ? -8.228 5.412 -3.947 1.00 89.81 85 LEU A C 1
ATOM 612 O O . LEU A 1 85 ? -8.160 5.515 -2.724 1.00 89.81 85 LEU A O 1
ATOM 616 N N . VAL A 1 86 ? -9.068 6.145 -4.684 1.00 82.19 86 VAL A N 1
ATOM 617 C CA . VAL A 1 86 ? -9.927 7.218 -4.145 1.00 82.19 86 VAL A CA 1
ATOM 618 C C . VAL A 1 86 ? -11.404 7.053 -4.508 1.00 82.19 86 VAL A C 1
ATOM 620 O O . VAL A 1 86 ? -12.268 7.460 -3.736 1.00 82.19 86 VAL A O 1
ATOM 623 N N . ASP A 1 87 ? -11.705 6.414 -5.637 1.00 63.16 87 ASP A N 1
ATOM 624 C CA . ASP A 1 87 ? -13.057 6.154 -6.115 1.00 63.16 87 ASP A CA 1
ATOM 625 C C . ASP A 1 87 ? -13.594 4.876 -5.483 1.00 63.16 87 ASP A C 1
ATOM 627 O O . ASP A 1 87 ? -13.465 3.771 -6.017 1.00 63.16 87 ASP A O 1
ATOM 631 N N . ASP A 1 88 ? -14.265 5.036 -4.348 1.00 57.72 88 ASP A N 1
ATOM 632 C CA . ASP A 1 88 ? -15.275 4.067 -3.964 1.00 57.72 88 ASP A CA 1
ATOM 633 C C . ASP A 1 88 ? -16.494 4.742 -3.330 1.00 57.72 88 ASP A C 1
ATOM 635 O O . ASP A 1 88 ? -16.590 4.912 -2.115 1.00 57.72 88 ASP A O 1
ATOM 639 N N . GLU A 1 89 ? -17.472 5.083 -4.175 1.00 52.66 89 GLU A N 1
ATOM 640 C CA . GLU A 1 89 ? -18.800 5.560 -3.757 1.00 52.66 89 GLU A CA 1
ATOM 641 C C . GLU A 1 89 ? -19.527 4.565 -2.825 1.00 52.66 89 GLU A C 1
ATOM 643 O O . GLU A 1 89 ? -20.529 4.917 -2.203 1.00 52.66 89 GLU A O 1
ATOM 648 N N . ARG A 1 90 ? -19.045 3.314 -2.712 1.00 53.94 90 ARG A N 1
ATOM 649 C CA . ARG A 1 90 ? -19.628 2.267 -1.856 1.00 53.94 90 ARG A CA 1
ATOM 650 C C . ARG A 1 90 ? -19.163 2.350 -0.398 1.00 53.94 90 ARG A C 1
ATOM 652 O O . ARG A 1 90 ? -19.662 1.587 0.429 1.00 53.94 90 ARG A O 1
ATOM 659 N N . VAL A 1 91 ? -18.227 3.239 -0.061 1.00 56.22 91 VAL A N 1
ATOM 660 C CA . VAL A 1 91 ? -17.626 3.309 1.278 1.00 56.22 91 VAL A CA 1
ATOM 661 C C . VAL A 1 91 ? -18.306 4.396 2.108 1.00 56.22 91 VAL A C 1
ATOM 663 O O . VAL A 1 91 ? -18.306 5.573 1.753 1.00 56.22 91 VAL A O 1
ATOM 666 N N . GLN A 1 92 ? -18.881 4.006 3.251 1.00 57.78 92 GLN A N 1
ATOM 667 C CA . GLN A 1 92 ? -19.276 4.976 4.274 1.00 57.78 92 GLN A CA 1
ATOM 668 C C . GLN A 1 92 ? -18.044 5.795 4.687 1.00 57.78 92 GLN A C 1
ATOM 670 O O . GLN A 1 92 ? -16.966 5.211 4.820 1.00 57.78 92 GLN A O 1
ATOM 675 N N . PRO A 1 93 ? -18.174 7.115 4.908 1.00 59.97 93 PRO A N 1
ATOM 676 C CA . PRO A 1 93 ? -17.043 7.945 5.301 1.00 59.97 93 PRO A CA 1
ATOM 677 C C . PRO A 1 93 ? -16.373 7.350 6.544 1.00 59.97 93 PRO A C 1
ATOM 679 O O . PRO A 1 93 ? -17.001 7.207 7.594 1.00 59.97 93 PRO A O 1
ATOM 682 N N . ARG A 1 94 ? -15.102 6.962 6.402 1.00 70.12 94 ARG A N 1
ATOM 683 C CA . ARG A 1 94 ? -14.313 6.411 7.506 1.00 70.12 94 ARG A CA 1
ATOM 684 C C . ARG A 1 94 ? -13.870 7.522 8.441 1.00 70.12 94 ARG A C 1
ATOM 686 O O . ARG A 1 94 ? -13.671 8.658 8.015 1.00 70.12 94 ARG A O 1
ATOM 693 N N . ARG A 1 95 ? -13.676 7.180 9.717 1.00 70.81 95 ARG A N 1
ATOM 694 C CA . ARG A 1 95 ? -13.203 8.138 10.728 1.00 70.81 95 ARG A CA 1
ATOM 695 C C . ARG A 1 95 ? -11.822 8.701 10.409 1.00 70.81 95 ARG A C 1
ATOM 697 O O . ARG A 1 95 ? -11.568 9.867 10.696 1.00 70.81 95 ARG A O 1
ATOM 704 N N . VAL A 1 96 ? -10.949 7.884 9.827 1.00 76.06 96 VAL A N 1
ATOM 705 C CA . VAL A 1 96 ? -9.599 8.274 9.418 1.00 76.06 96 VAL A CA 1
ATOM 706 C C . VAL A 1 96 ? -9.544 8.269 7.896 1.00 76.06 96 VAL A C 1
ATOM 708 O O . VAL A 1 96 ? -9.778 7.241 7.265 1.00 76.06 96 VAL A O 1
ATOM 711 N N . ALA A 1 97 ? -9.226 9.419 7.299 1.00 72.25 97 ALA A N 1
ATOM 712 C CA . ALA A 1 97 ? -9.180 9.563 5.843 1.00 72.25 97 ALA A CA 1
ATOM 713 C C . ALA A 1 97 ? -8.181 8.587 5.188 1.00 72.25 97 ALA A C 1
ATOM 715 O O . ALA A 1 97 ? -8.484 8.003 4.150 1.00 72.25 97 ALA A O 1
ATOM 716 N N . GLY A 1 98 ? -7.032 8.344 5.835 1.00 81.00 98 GLY A N 1
ATOM 717 C CA . GLY A 1 98 ? -6.029 7.380 5.367 1.00 81.00 98 GLY A CA 1
ATOM 718 C C . GLY A 1 98 ? -6.548 5.941 5.282 1.00 81.00 98 GLY A C 1
ATOM 719 O O . GLY A 1 98 ? -6.188 5.211 4.361 1.00 81.00 98 GLY A O 1
ATOM 720 N N . ASP A 1 99 ? -7.471 5.535 6.161 1.00 85.81 99 ASP A N 1
ATOM 721 C CA . ASP A 1 99 ? -8.006 4.169 6.145 1.00 85.81 99 ASP A CA 1
ATOM 722 C C . ASP A 1 99 ? -8.851 3.891 4.898 1.00 85.81 99 ASP A C 1
ATOM 724 O O . ASP A 1 99 ? -8.951 2.740 4.477 1.00 85.81 99 ASP A O 1
ATOM 728 N N . ALA A 1 100 ? -9.455 4.914 4.283 1.00 86.69 100 ALA A N 1
ATOM 729 C CA . ALA A 1 100 ? -10.194 4.747 3.031 1.00 86.69 100 ALA A CA 1
ATOM 730 C C . ALA A 1 100 ? -9.258 4.366 1.871 1.00 86.69 100 ALA A C 1
ATOM 732 O O . ALA A 1 100 ? -9.569 3.443 1.116 1.00 86.69 100 ALA A O 1
ATOM 733 N N . VAL A 1 101 ? -8.089 5.013 1.789 1.00 91.25 101 VAL A N 1
ATOM 734 C CA . VAL A 1 101 ? -7.057 4.719 0.781 1.00 91.25 101 VAL A CA 1
ATOM 735 C C . VAL A 1 101 ? -6.516 3.304 0.971 1.00 91.25 101 VAL A C 1
ATOM 737 O O . VAL A 1 101 ? -6.445 2.537 0.011 1.00 91.25 101 VAL A O 1
ATOM 740 N N . TRP A 1 102 ? -6.213 2.915 2.213 1.00 93.25 102 TRP A N 1
ATOM 741 C CA . TRP A 1 102 ? -5.751 1.560 2.526 1.00 93.25 102 TRP A CA 1
ATOM 742 C C . TRP A 1 102 ? -6.781 0.482 2.174 1.00 93.25 102 TRP A C 1
ATOM 744 O O . TRP A 1 102 ? -6.411 -0.575 1.669 1.00 93.25 102 TRP A O 1
ATOM 754 N N . ALA A 1 103 ? -8.075 0.740 2.363 1.00 91.19 103 ALA A N 1
ATOM 755 C CA . ALA A 1 103 ? -9.105 -0.192 1.906 1.00 91.19 103 ALA A CA 1
ATOM 756 C C . ALA A 1 103 ? -9.188 -0.321 0.394 1.00 91.19 103 ALA A C 1
ATOM 758 O O . ALA A 1 103 ? -9.254 -1.436 -0.120 1.00 91.19 103 ALA A O 1
ATOM 759 N N . ALA A 1 104 ? -9.201 0.810 -0.314 1.00 92.00 104 ALA A N 1
ATOM 760 C CA . ALA A 1 104 ? -9.218 0.805 -1.769 1.00 92.00 104 ALA A CA 1
ATOM 761 C C . ALA A 1 104 ? -8.001 0.038 -2.313 1.00 92.00 104 ALA A C 1
ATOM 763 O O . ALA A 1 104 ? -8.136 -0.804 -3.204 1.00 92.00 104 ALA A O 1
ATOM 764 N N . TYR A 1 105 ? -6.836 0.242 -1.693 1.00 95.38 105 TYR A N 1
ATOM 765 C CA . TYR A 1 105 ? -5.630 -0.530 -1.957 1.00 95.38 105 TYR A CA 1
ATOM 766 C C . TYR A 1 105 ? -5.823 -2.035 -1.720 1.00 95.38 105 TYR A C 1
ATOM 768 O O . TYR A 1 105 ? -5.583 -2.810 -2.644 1.00 95.38 105 TYR A O 1
ATOM 776 N N . PHE A 1 106 ? -6.275 -2.473 -0.538 1.00 95.69 106 PHE A N 1
ATOM 777 C CA . PHE A 1 106 ? -6.388 -3.906 -0.234 1.00 95.69 106 PHE A CA 1
ATOM 778 C C . PHE A 1 106 ? -7.432 -4.620 -1.098 1.00 95.69 106 PHE A C 1
ATOM 780 O O . PHE A 1 106 ? -7.159 -5.723 -1.576 1.00 95.69 106 PHE A O 1
ATOM 787 N N . ARG A 1 107 ? -8.569 -3.978 -1.404 1.00 94.06 107 ARG A N 1
ATOM 788 C CA . ARG A 1 107 ? -9.525 -4.505 -2.395 1.00 94.06 107 ARG A CA 1
ATOM 789 C C . ARG A 1 107 ? -8.858 -4.695 -3.745 1.00 94.06 107 ARG A C 1
ATOM 791 O O . ARG A 1 107 ? -8.941 -5.769 -4.341 1.00 94.06 107 ARG A O 1
ATOM 798 N N . ARG A 1 108 ? -8.139 -3.672 -4.215 1.00 94.62 108 ARG A N 1
ATOM 799 C CA . ARG A 1 108 ? -7.436 -3.746 -5.492 1.00 94.62 108 ARG A CA 1
ATOM 800 C C . ARG A 1 108 ? -6.348 -4.820 -5.484 1.00 94.62 108 ARG A C 1
ATOM 802 O O . ARG A 1 108 ? -6.173 -5.513 -6.485 1.00 94.62 108 ARG A O 1
ATOM 809 N N . ALA A 1 109 ? -5.635 -4.984 -4.375 1.00 96.25 109 ALA A N 1
ATOM 810 C CA . ALA A 1 109 ? -4.614 -6.007 -4.222 1.00 96.25 109 ALA A CA 1
ATOM 811 C C . ALA A 1 109 ? -5.215 -7.419 -4.275 1.00 96.25 109 ALA A C 1
ATOM 813 O O . ALA A 1 109 ? -4.685 -8.274 -4.988 1.00 96.25 109 ALA A O 1
ATOM 814 N N . ALA A 1 110 ? -6.360 -7.641 -3.624 1.00 96.06 110 ALA A N 1
ATOM 815 C CA . ALA A 1 110 ? -7.108 -8.894 -3.705 1.00 96.06 110 ALA A CA 1
ATOM 816 C C . ALA A 1 110 ? -7.592 -9.189 -5.140 1.00 96.06 110 ALA A C 1
ATOM 818 O O . ALA A 1 110 ? -7.407 -10.299 -5.641 1.00 96.06 110 ALA A O 1
ATOM 819 N N . GLU A 1 111 ? -8.122 -8.190 -5.858 1.00 95.31 111 GLU A N 1
ATOM 820 C CA . GLU A 1 111 ? -8.496 -8.329 -7.277 1.00 95.31 111 GLU A CA 1
ATOM 821 C C . GLU A 1 111 ? -7.295 -8.689 -8.170 1.00 95.31 111 GLU A C 1
ATOM 823 O O . GLU A 1 111 ? -7.397 -9.504 -9.096 1.00 95.31 111 GLU A O 1
ATOM 828 N N . VAL A 1 112 ? -6.130 -8.081 -7.922 1.00 95.44 112 VAL A N 1
ATOM 829 C CA . VAL A 1 112 ? -4.893 -8.408 -8.646 1.00 95.44 112 VAL A CA 1
ATOM 830 C C . VAL A 1 112 ? -4.445 -9.833 -8.319 1.00 95.44 112 VAL A C 1
ATOM 832 O O . VAL A 1 112 ? -4.062 -10.565 -9.236 1.00 95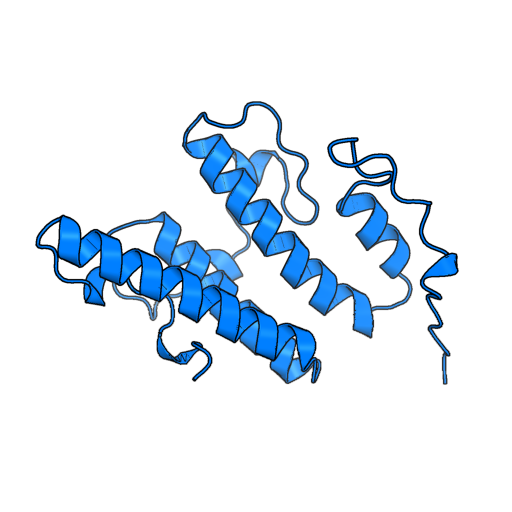.44 112 VAL A O 1
ATOM 835 N N . ALA A 1 113 ? -4.527 -10.251 -7.055 1.00 94.75 113 ALA A N 1
ATOM 836 C CA . ALA A 1 113 ? -4.183 -11.604 -6.634 1.00 94.75 113 ALA A CA 1
ATOM 837 C C . ALA A 1 113 ? -5.045 -12.652 -7.352 1.00 94.75 113 ALA A C 1
ATOM 839 O O . ALA A 1 113 ? -4.493 -13.588 -7.938 1.00 94.75 113 ALA A O 1
ATOM 840 N N . ASP A 1 114 ? -6.365 -12.456 -7.391 1.00 95.06 114 ASP A N 1
ATOM 841 C CA . ASP A 1 114 ? -7.300 -13.365 -8.060 1.00 95.06 114 ASP A CA 1
ATOM 842 C C . ASP A 1 114 ? -7.091 -13.385 -9.584 1.00 95.06 114 ASP A C 1
ATOM 844 O O . ASP A 1 114 ? -6.827 -14.435 -10.180 1.00 95.06 114 ASP A O 1
ATOM 848 N N . SER A 1 115 ? -7.075 -12.209 -10.224 1.00 94.50 115 SER A N 1
ATOM 849 C CA . SER A 1 115 ? -6.922 -12.096 -11.685 1.00 94.50 115 SER A CA 1
ATOM 850 C C . SER A 1 115 ? -5.597 -12.662 -12.206 1.00 94.50 115 SER A C 1
ATOM 852 O O . SER A 1 115 ? -5.524 -13.142 -13.342 1.00 94.50 115 SER A O 1
ATOM 854 N N . ARG A 1 116 ? -4.538 -12.638 -11.386 1.00 92.44 116 ARG A N 1
ATOM 855 C CA . ARG A 1 116 ? -3.224 -13.216 -11.707 1.00 92.44 116 ARG A CA 1
ATOM 856 C C . ARG A 1 116 ? -3.017 -14.615 -11.137 1.00 92.44 116 ARG A C 1
ATOM 858 O O . ARG A 1 116 ? -1.970 -15.204 -11.403 1.00 92.44 116 ARG A O 1
ATOM 865 N N . ARG A 1 117 ? -3.988 -15.158 -10.391 1.00 92.75 117 ARG A N 1
ATOM 866 C CA . ARG A 1 117 ? -3.877 -16.419 -9.636 1.00 92.75 117 ARG A CA 1
ATOM 867 C C . ARG A 1 117 ? -2.601 -16.466 -8.787 1.00 92.75 117 ARG A C 1
ATOM 869 O O . ARG A 1 117 ? -1.922 -17.491 -8.703 1.00 92.75 117 ARG A O 1
ATOM 876 N N . CYS A 1 118 ? -2.243 -15.328 -8.198 1.00 94.25 118 CYS A N 1
ATOM 877 C CA . CYS A 1 118 ? -1.030 -15.165 -7.416 1.00 94.25 118 CYS A CA 1
ATOM 878 C C . CYS A 1 118 ? -1.316 -15.515 -5.955 1.00 94.25 118 CYS A C 1
ATOM 880 O O . CYS A 1 118 ? -1.710 -14.660 -5.165 1.00 94.25 118 CYS A O 1
ATOM 882 N N . ARG A 1 119 ? -1.097 -16.783 -5.593 1.00 94.75 119 ARG A N 1
ATOM 883 C CA . ARG A 1 119 ? -1.319 -17.260 -4.221 1.00 94.75 119 ARG A CA 1
ATOM 884 C C . ARG A 1 119 ? -0.516 -16.469 -3.187 1.00 94.75 119 ARG A C 1
ATOM 886 O O . ARG A 1 119 ? -1.064 -16.114 -2.159 1.00 94.75 119 ARG A O 1
ATOM 893 N N . PHE A 1 120 ? 0.745 -16.152 -3.490 1.00 94.56 120 PHE A N 1
ATOM 894 C CA . PHE A 1 120 ? 1.580 -15.348 -2.596 1.00 94.56 120 PHE A CA 1
ATOM 895 C C . PHE A 1 120 ? 0.923 -14.006 -2.255 1.00 94.56 120 PHE A C 1
ATOM 897 O O . PHE A 1 120 ? 0.835 -13.659 -1.086 1.00 94.56 120 PHE A O 1
ATOM 904 N N . LEU A 1 121 ? 0.431 -13.279 -3.264 1.00 95.62 121 LEU A N 1
ATOM 905 C CA . LEU A 1 121 ? -0.206 -11.984 -3.039 1.00 95.62 121 LEU A CA 1
ATOM 906 C C . LEU A 1 121 ? -1.512 -12.133 -2.249 1.00 95.62 121 LEU A C 1
ATOM 908 O O . LEU A 1 121 ? -1.783 -11.310 -1.388 1.00 95.62 121 LEU A O 1
ATOM 912 N N . SER A 1 122 ? -2.286 -13.192 -2.501 1.00 96.31 122 SER A N 1
ATOM 913 C CA . SER A 1 122 ? -3.500 -13.485 -1.728 1.00 96.31 122 SER A CA 1
ATOM 914 C C . SER A 1 122 ? -3.190 -13.734 -0.249 1.00 96.31 122 SER A C 1
ATOM 916 O O . SER A 1 122 ? -3.822 -13.133 0.614 1.00 96.31 122 SER A O 1
ATOM 918 N N . ASP A 1 123 ? -2.207 -14.593 0.036 1.00 96.94 123 ASP A N 1
ATOM 919 C CA . ASP A 1 123 ? -1.798 -14.935 1.402 1.00 96.94 123 ASP A CA 1
ATOM 920 C C . ASP A 1 123 ? -1.210 -13.698 2.115 1.00 96.94 123 ASP A C 1
ATOM 922 O O . ASP A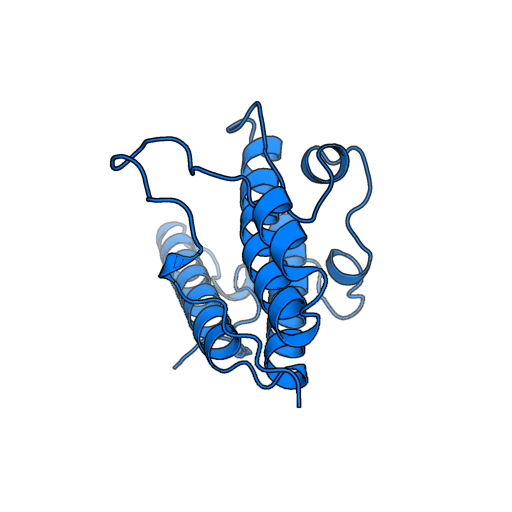 1 123 ? -1.491 -13.456 3.288 1.00 96.94 123 ASP A O 1
ATOM 926 N N . TRP A 1 124 ? -0.441 -12.876 1.391 1.00 96.62 124 TRP A N 1
ATOM 927 C CA . TRP A 1 124 ? 0.122 -11.624 1.902 1.00 96.62 124 TRP A CA 1
ATOM 928 C C . TRP A 1 124 ? -0.961 -10.587 2.230 1.00 96.62 124 TRP A C 1
ATOM 930 O O . TRP A 1 124 ? -0.945 -10.039 3.328 1.00 96.62 124 TRP A O 1
ATOM 940 N N . VAL A 1 125 ? -1.939 -10.364 1.338 1.00 97.06 125 VAL A N 1
ATOM 941 C CA . VAL A 1 125 ? -3.069 -9.450 1.601 1.00 97.06 125 VAL A CA 1
ATOM 942 C C . VAL A 1 125 ? -3.818 -9.879 2.861 1.00 97.06 125 VAL A C 1
ATOM 944 O O . VAL A 1 125 ? -4.063 -9.046 3.731 1.00 97.06 125 VAL A O 1
ATOM 947 N N . GLY A 1 126 ? -4.134 -11.171 2.989 1.00 96.75 126 GLY A N 1
ATOM 948 C CA . GLY A 1 126 ? -4.857 -11.668 4.157 1.00 96.75 126 GLY A CA 1
ATOM 949 C C . GLY A 1 126 ? -4.087 -11.491 5.462 1.00 96.75 126 GLY A C 1
ATOM 950 O O . GLY A 1 126 ? -4.672 -11.093 6.470 1.00 96.75 126 GLY A O 1
ATOM 951 N N . PHE A 1 127 ? -2.772 -11.720 5.441 1.00 96.62 127 PHE A N 1
ATOM 952 C CA . PHE A 1 127 ? -1.909 -11.484 6.595 1.00 96.62 127 PHE A CA 1
ATOM 953 C C . PHE A 1 127 ? -1.844 -10.001 6.993 1.00 96.62 127 PHE A C 1
ATOM 955 O O . PHE A 1 127 ? -2.042 -9.678 8.164 1.00 96.62 127 PHE A O 1
ATOM 962 N N . GLU A 1 128 ? -1.591 -9.096 6.043 1.00 95.94 128 GLU A N 1
ATOM 963 C CA . GLU A 1 128 ? -1.452 -7.657 6.321 1.00 95.94 128 GLU A CA 1
ATOM 964 C C . GLU A 1 128 ? -2.752 -7.046 6.852 1.00 95.94 128 GLU A C 1
ATOM 966 O O . GLU A 1 128 ? -2.743 -6.287 7.825 1.00 95.94 128 GLU A O 1
ATOM 971 N N . VAL A 1 129 ? -3.890 -7.419 6.258 1.00 95.44 129 VAL A N 1
ATOM 972 C CA . VAL A 1 129 ? -5.214 -6.990 6.721 1.00 95.44 129 VAL A CA 1
ATOM 973 C C . VAL A 1 129 ? -5.479 -7.496 8.141 1.00 95.44 129 VAL A C 1
ATOM 975 O O . VAL A 1 129 ? -5.872 -6.707 9.005 1.00 95.44 129 VAL A O 1
ATOM 978 N N . ALA A 1 130 ? -5.205 -8.776 8.416 1.00 95.38 130 ALA A N 1
ATOM 979 C CA . ALA A 1 130 ? -5.385 -9.354 9.747 1.00 95.38 130 ALA A CA 1
ATOM 980 C C . ALA A 1 130 ? -4.510 -8.650 10.798 1.00 95.38 130 ALA A C 1
ATOM 982 O O . ALA A 1 130 ? -4.997 -8.278 11.868 1.00 95.38 130 ALA A O 1
ATOM 983 N N . LEU A 1 131 ? -3.233 -8.400 10.487 1.00 94.12 131 LEU A N 1
ATOM 984 C CA . LEU A 1 131 ? -2.305 -7.701 11.377 1.00 94.12 131 LEU A CA 1
ATOM 985 C C . LEU A 1 131 ? -2.768 -6.268 11.672 1.00 94.12 131 LEU A C 1
ATOM 987 O O . LEU A 1 131 ? -2.786 -5.846 12.834 1.00 94.12 131 LEU A O 1
ATOM 991 N N . ARG A 1 132 ? -3.162 -5.518 10.635 1.00 92.62 132 ARG A N 1
ATOM 992 C CA . ARG A 1 132 ? -3.623 -4.131 10.774 1.00 92.62 132 ARG A CA 1
ATOM 993 C C . ARG A 1 132 ? -4.892 -4.049 11.618 1.00 92.62 132 ARG A C 1
ATOM 995 O O . ARG A 1 132 ? -4.967 -3.214 12.521 1.00 92.62 132 ARG A O 1
ATOM 1002 N N . ASN A 1 133 ? -5.850 -4.939 11.371 1.00 93.75 133 ASN A N 1
ATOM 1003 C CA . ASN A 1 133 ? -7.105 -4.994 12.115 1.00 93.75 133 ASN A CA 1
ATOM 1004 C C . ASN A 1 133 ? -6.885 -5.412 13.573 1.00 93.75 133 ASN A C 1
ATOM 1006 O O . ASN A 1 133 ? -7.395 -4.744 14.469 1.00 93.75 133 ASN A O 1
ATOM 1010 N N . ALA A 1 134 ? -6.040 -6.410 13.842 1.00 94.06 134 ALA A N 1
ATOM 1011 C CA . ALA A 1 134 ? -5.693 -6.799 15.210 1.00 94.06 134 ALA A CA 1
ATOM 1012 C C . ALA A 1 134 ? -5.040 -5.644 15.997 1.00 94.06 134 ALA A C 1
ATOM 1014 O O . ALA A 1 134 ? -5.333 -5.426 17.177 1.00 94.06 134 ALA A O 1
ATOM 1015 N N . LEU A 1 135 ? -4.176 -4.858 15.345 1.00 92.00 135 LEU A N 1
ATOM 1016 C CA . LEU A 1 135 ? -3.579 -3.668 15.950 1.00 92.00 135 LEU A CA 1
ATOM 1017 C C . LEU A 1 135 ? -4.621 -2.568 16.206 1.00 92.00 135 LEU A C 1
ATOM 1019 O O . LEU A 1 135 ? -4.587 -1.932 17.265 1.00 92.00 135 LEU A O 1
ATOM 1023 N N . ALA A 1 136 ? -5.543 -2.345 15.266 1.00 91.19 136 ALA A N 1
ATOM 1024 C CA . ALA A 1 136 ? -6.641 -1.394 15.418 1.00 91.19 136 ALA A CA 1
ATOM 1025 C C . ALA A 1 136 ? -7.561 -1.781 16.585 1.00 91.19 136 ALA A C 1
ATOM 1027 O O . ALA A 1 136 ? -7.840 -0.942 17.440 1.00 91.19 136 ALA A O 1
ATOM 1028 N N . GLU A 1 137 ? -7.944 -3.053 16.696 1.00 92.94 137 GLU A N 1
ATOM 1029 C CA . GLU A 1 137 ? -8.730 -3.582 17.816 1.00 92.94 137 GLU A CA 1
ATOM 1030 C C . GLU A 1 137 ? -8.018 -3.391 19.155 1.00 92.94 137 GLU A C 1
ATOM 1032 O O . GLU A 1 137 ? -8.614 -2.911 20.123 1.00 92.94 137 GLU A O 1
ATOM 1037 N N . HIS A 1 138 ? -6.725 -3.720 19.216 1.00 92.94 138 HIS A N 1
ATOM 1038 C CA . HIS A 1 138 ? -5.944 -3.560 20.438 1.00 92.94 138 HIS A CA 1
ATOM 1039 C C . HIS A 1 138 ? -5.860 -2.086 20.871 1.00 92.94 138 HIS A C 1
ATOM 1041 O O . HIS A 1 138 ? -6.002 -1.775 22.056 1.00 92.94 138 HIS A O 1
ATOM 1047 N N . ARG A 1 139 ? -5.665 -1.162 19.920 1.00 91.38 139 ARG A N 1
ATOM 1048 C CA . ARG A 1 139 ? -5.642 0.288 20.182 1.00 91.38 139 ARG A CA 1
ATOM 1049 C C . ARG A 1 139 ? -7.012 0.818 20.593 1.00 91.38 139 ARG A C 1
ATOM 1051 O O . ARG A 1 139 ? -7.093 1.551 21.574 1.00 91.38 139 ARG A O 1
ATOM 1058 N N . ALA A 1 140 ? -8.074 0.424 19.895 1.00 91.19 140 ALA A N 1
ATOM 1059 C CA . ALA A 1 140 ? -9.440 0.820 20.220 1.00 91.19 140 ALA A CA 1
ATOM 1060 C C . ALA A 1 140 ? -9.816 0.368 21.635 1.00 91.19 140 ALA A C 1
ATOM 1062 O O . ALA A 1 140 ? -10.287 1.174 22.431 1.00 91.19 140 ALA A O 1
ATOM 1063 N N . LYS A 1 141 ? -9.480 -0.874 22.005 1.00 91.44 141 LYS A N 1
ATOM 1064 C CA . LYS A 1 141 ? -9.666 -1.387 23.367 1.00 91.44 141 LYS A CA 1
ATOM 1065 C C . LYS A 1 141 ? -8.903 -0.572 24.413 1.00 91.44 141 LYS A C 1
ATOM 1067 O O . LYS A 1 141 ? -9.450 -0.295 25.475 1.00 91.44 141 LYS A O 1
ATOM 1072 N N . ALA A 1 142 ? -7.654 -0.199 24.134 1.00 93.50 142 ALA A N 1
ATOM 1073 C CA . ALA A 1 142 ? -6.843 0.607 25.049 1.00 93.50 142 ALA A CA 1
ATOM 1074 C C . ALA A 1 142 ? -7.371 2.044 25.223 1.00 93.50 142 ALA A C 1
ATOM 1076 O O . ALA A 1 142 ? -7.110 2.665 26.250 1.00 93.50 142 ALA A O 1
ATOM 1077 N N . LEU A 1 143 ? -8.096 2.558 24.226 1.00 92.19 143 LEU A N 1
ATOM 1078 C CA . LEU A 1 143 ? -8.661 3.909 24.197 1.00 92.19 143 LEU A CA 1
ATOM 1079 C C . LEU A 1 143 ? -10.169 3.951 24.498 1.00 92.19 143 LEU A C 1
ATOM 1081 O O . LEU A 1 143 ? -10.762 5.021 24.404 1.00 92.19 143 LEU A O 1
ATOM 1085 N N . GLU A 1 144 ? -10.783 2.814 24.841 1.00 92.19 144 GLU A N 1
ATOM 1086 C CA . GLU A 1 144 ? -12.233 2.677 25.064 1.00 92.19 144 GLU A CA 1
ATOM 1087 C C . GLU A 1 144 ? -13.080 3.148 23.863 1.00 92.19 144 GLU A C 1
ATOM 1089 O O . GLU A 1 144 ? -14.138 3.758 24.011 1.00 92.19 144 GLU A O 1
ATOM 1094 N N . LEU A 1 145 ? -12.599 2.860 22.652 1.00 90.19 145 LEU A N 1
ATOM 1095 C CA . LEU A 1 145 ? -13.260 3.171 21.386 1.00 90.19 145 LEU A CA 1
ATOM 1096 C C . LEU A 1 145 ? -13.904 1.926 20.764 1.00 90.19 145 LEU A C 1
ATOM 1098 O O . LEU A 1 145 ? -13.492 0.790 21.006 1.00 90.19 145 LEU A O 1
ATOM 1102 N N . GLU A 1 146 ? -14.876 2.159 19.887 1.00 87.44 146 GLU A N 1
ATOM 1103 C CA . GLU A 1 146 ? -15.529 1.121 19.093 1.00 87.44 146 GLU A CA 1
ATOM 1104 C C . GLU A 1 146 ? -14.635 0.676 17.925 1.00 87.44 146 GLU A C 1
ATOM 1106 O O . GLU A 1 146 ? -14.448 1.408 16.955 1.00 87.44 146 GLU A O 1
ATOM 1111 N N . ALA A 1 147 ? -14.079 -0.538 17.996 1.00 84.88 147 ALA A N 1
ATOM 1112 C CA . ALA A 1 147 ? -13.081 -1.022 17.034 1.00 84.88 147 ALA A CA 1
ATOM 1113 C C . ALA A 1 147 ? -13.595 -1.122 15.587 1.00 84.88 147 ALA A C 1
ATOM 1115 O O . ALA A 1 147 ? -12.839 -0.869 14.653 1.00 84.88 147 ALA A O 1
ATOM 1116 N N . HIS A 1 148 ? -14.878 -1.452 15.398 1.00 83.75 148 HIS A N 1
ATOM 1117 C CA . HIS A 1 148 ? -15.475 -1.658 14.074 1.00 83.75 148 HIS A CA 1
ATOM 1118 C C . HIS A 1 148 ? -15.411 -0.411 13.174 1.00 83.75 148 HIS A C 1
ATOM 1120 O O . HIS A 1 148 ? -15.450 -0.537 11.954 1.00 83.75 148 HIS A O 1
ATOM 1126 N N . GLU A 1 149 ? -15.278 0.783 13.761 1.00 81.75 149 GLU A N 1
ATOM 1127 C CA . GLU A 1 149 ? -15.131 2.049 13.032 1.00 81.75 149 GLU A CA 1
ATOM 1128 C C . GLU A 1 149 ? -13.727 2.240 12.417 1.00 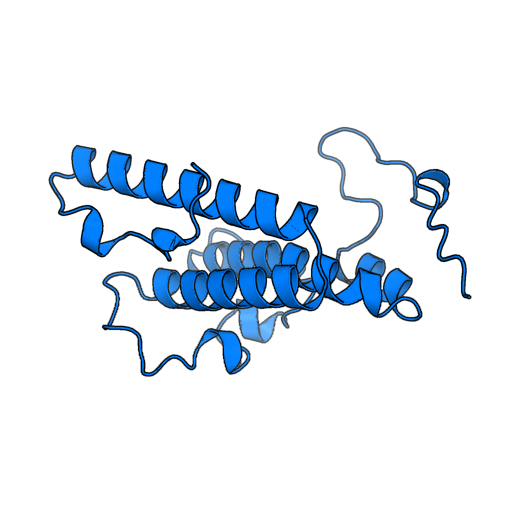81.75 149 GLU A C 1
ATOM 1130 O O . GLU A 1 149 ? -13.526 3.173 11.637 1.00 81.75 149 GLU A O 1
ATOM 1135 N N . TYR A 1 150 ? -12.766 1.378 12.770 1.00 83.44 150 TYR A N 1
ATOM 1136 C CA . TYR A 1 150 ? -11.344 1.476 12.412 1.00 83.44 150 TYR A CA 1
ATOM 1137 C C . TYR A 1 150 ? -10.824 0.258 11.634 1.00 83.44 150 TYR A C 1
ATOM 1139 O O . TYR A 1 150 ? -9.643 0.205 11.293 1.00 83.44 150 TYR A O 1
ATOM 1147 N N . LEU A 1 151 ? -11.678 -0.737 11.371 1.00 86.94 151 LEU A N 1
ATOM 1148 C CA . LEU A 1 151 ? -11.286 -1.923 10.613 1.00 86.94 151 LEU A CA 1
ATOM 1149 C C . LEU A 1 151 ? -11.196 -1.605 9.118 1.00 86.94 151 LEU A C 1
ATOM 1151 O O . LEU A 1 151 ? -12.033 -0.896 8.552 1.00 86.94 151 LEU A O 1
ATOM 1155 N N . VAL A 1 152 ? -10.190 -2.174 8.466 1.00 86.94 152 VAL A N 1
ATOM 1156 C CA . VAL A 1 152 ? -9.944 -2.053 7.029 1.00 86.94 152 VAL A CA 1
ATOM 1157 C C . VAL A 1 152 ? -10.205 -3.411 6.391 1.00 86.94 152 VAL A C 1
ATOM 1159 O O . VAL A 1 152 ? -9.498 -4.361 6.705 1.00 86.94 152 VAL A O 1
ATOM 1162 N N . GLU A 1 153 ? -11.219 -3.491 5.522 1.00 89.31 153 GLU A N 1
ATOM 1163 C CA . GLU A 1 153 ? -11.617 -4.702 4.771 1.00 89.31 153 GLU A CA 1
ATOM 1164 C C . GLU A 1 153 ? -11.523 -6.006 5.590 1.00 89.31 153 GLU A C 1
ATOM 1166 O O . GLU A 1 153 ? -10.811 -6.929 5.191 1.00 89.31 153 GLU A O 1
ATOM 1171 N N . PRO A 1 154 ? -12.176 -6.103 6.765 1.00 87.06 154 PRO A N 1
ATOM 1172 C CA . PRO A 1 154 ? -12.026 -7.252 7.659 1.00 87.06 154 PRO A CA 1
ATOM 1173 C C . PRO A 1 154 ? -12.339 -8.598 6.990 1.00 87.06 154 PRO A C 1
ATOM 1175 O O . PRO A 1 154 ? -11.756 -9.609 7.370 1.00 87.06 154 PRO A O 1
ATOM 1178 N N . GLU A 1 155 ? -13.188 -8.613 5.964 1.00 90.44 155 GLU A N 1
ATOM 1179 C CA . GLU A 1 155 ? -13.515 -9.778 5.138 1.00 90.44 155 GLU A CA 1
ATOM 1180 C C . GLU A 1 155 ? -12.346 -10.338 4.315 1.00 90.44 155 GLU A C 1
ATOM 1182 O O . GLU A 1 155 ? -12.435 -11.468 3.838 1.00 90.44 155 GLU A O 1
ATOM 1187 N N . LEU A 1 156 ? -11.269 -9.568 4.132 1.00 90.56 156 LEU A N 1
ATOM 1188 C CA . LEU A 1 156 ? -10.055 -10.010 3.444 1.00 90.56 156 LEU A CA 1
ATOM 1189 C C . LEU A 1 156 ? -9.032 -10.647 4.392 1.00 90.56 156 LEU A C 1
ATOM 1191 O O . LEU A 1 156 ? -8.038 -11.181 3.907 1.00 90.56 156 LEU A O 1
ATOM 1195 N N . SER A 1 157 ? -9.246 -10.585 5.711 1.00 86.12 157 SER A N 1
ATOM 1196 C CA . SER A 1 157 ? -8.332 -11.150 6.713 1.00 86.12 157 SER A CA 1
ATOM 1197 C C . SER A 1 157 ? -8.115 -12.648 6.488 1.00 86.12 157 SER A C 1
ATOM 1199 O O . SER A 1 157 ? -9.058 -13.382 6.196 1.00 86.12 157 SER A O 1
ATOM 1201 N N . ALA A 1 158 ? -6.876 -13.110 6.658 1.00 78.44 158 ALA A N 1
ATOM 1202 C CA . ALA A 1 158 ? -6.612 -14.539 6.781 1.00 78.44 158 ALA A CA 1
ATOM 1203 C C . ALA A 1 158 ? -7.190 -15.075 8.106 1.00 78.44 158 ALA A C 1
ATOM 1205 O O . ALA A 1 158 ? -7.133 -14.375 9.121 1.00 78.44 158 ALA A O 1
ATOM 1206 N N . ASP A 1 159 ? -7.726 -16.299 8.070 1.00 56.44 159 ASP A N 1
ATOM 1207 C CA . ASP A 1 159 ? -8.178 -17.049 9.255 1.00 56.44 159 ASP A CA 1
ATOM 1208 C C . ASP A 1 159 ? -7.020 -17.414 10.205 1.00 56.44 159 ASP A C 1
ATOM 1210 O O . ASP A 1 159 ? -5.930 -17.800 9.709 1.00 56.44 159 ASP A O 1
#

Organism: NCBI:txid412755

pLDDT: mean 86.0, std 13.37, range [38.06, 97.44]

Radius of gyration: 17.28 Å; chains: 1; bounding box: 45×38×49 Å